Protein AF-A0AAP0H0Y5-F1 (afdb_monomer)

Foldseek 3Di:
DDDPPDPDPDDDPVPDPLVVLLVVLQVVFQVCLVPPQLPPDPSSVVSSLALVSLQEHEAECQVPPPCVVVVVVSLVVSVVSNVPNHNYYHYDDDDDDPPCPVPVVVVSVCVVPDPPPDDD

Mean predicted aligned error: 11.83 Å

Secondary structure (DSSP, 8-state):
------------GGGS-HHHHHHHHHHH-HHHHHHTGGGT-HHHHHHTT-GGGGSEEEEESTTSTT-HHHHHHHHHHHHHHHTT---EEEEE---S-TTSHHHHHHHHHHHHHS-TT---

InterPro domains:
  IPR001810 F-box domain [PF12937] (13-59)
  IPR001810 F-box domain [PS50181] (10-57)
  IPR036047 F-box-like domain superfamily [SSF81383] (8-64)

Structure (mmCIF, N/CA/C/O backbone):
data_AF-A0AAP0H0Y5-F1
#
_entry.id   AF-A0AAP0H0Y5-F1
#
loop_
_atom_site.group_PDB
_atom_site.id
_atom_site.type_symbol
_atom_site.label_atom_id
_atom_site.label_alt_id
_atom_site.label_comp_id
_atom_site.label_asym_id
_atom_site.label_entity_id
_atom_site.label_seq_id
_atom_site.pdbx_PDB_ins_code
_atom_site.Cartn_x
_atom_site.Cartn_y
_atom_site.Cartn_z
_atom_site.occupancy
_atom_site.B_iso_or_equiv
_atom_site.auth_seq_id
_atom_site.auth_comp_id
_atom_site.auth_asym_id
_atom_site.auth_atom_id
_atom_site.pdbx_PDB_model_num
ATOM 1 N N . MET A 1 1 ? -22.071 49.349 7.201 1.00 49.09 1 MET A N 1
ATOM 2 C CA . MET A 1 1 ? -22.235 48.008 6.598 1.00 49.09 1 MET A CA 1
ATOM 3 C C . MET A 1 1 ? -21.208 47.085 7.232 1.00 49.09 1 MET A C 1
ATOM 5 O O . MET A 1 1 ? -20.031 47.245 6.947 1.00 49.09 1 MET A O 1
ATOM 9 N N . SER A 1 2 ? -21.616 46.188 8.134 1.00 59.94 2 SER A N 1
ATOM 10 C CA . SER A 1 2 ? -20.711 45.173 8.693 1.00 59.94 2 SER A CA 1
ATOM 11 C C . SER A 1 2 ? -20.710 43.945 7.790 1.00 59.94 2 SER A C 1
ATOM 13 O O . SER A 1 2 ? -21.771 43.381 7.517 1.00 59.94 2 SER A O 1
ATOM 15 N N . LEU A 1 3 ? -19.529 43.536 7.328 1.00 62.16 3 LEU A N 1
ATOM 16 C CA . LEU A 1 3 ? -19.334 42.272 6.624 1.00 62.16 3 LEU A CA 1
ATOM 17 C C . LEU A 1 3 ? -19.625 41.126 7.600 1.00 62.16 3 LEU A C 1
ATOM 19 O O . LEU A 1 3 ? -18.938 40.971 8.609 1.00 62.16 3 LEU A O 1
ATOM 23 N N . ARG A 1 4 ? -20.659 40.327 7.316 1.00 66.00 4 ARG A N 1
ATOM 24 C CA . ARG A 1 4 ? -20.859 39.044 7.996 1.00 66.00 4 ARG A CA 1
ATOM 25 C C . ARG A 1 4 ? -19.761 38.102 7.519 1.00 66.00 4 ARG A C 1
ATOM 27 O O . ARG A 1 4 ? -19.817 37.619 6.392 1.00 66.00 4 ARG A O 1
ATOM 34 N N . ILE A 1 5 ? -18.781 37.834 8.374 1.00 67.44 5 ILE A N 1
ATOM 35 C CA . ILE A 1 5 ? -17.899 36.681 8.200 1.00 67.44 5 ILE A CA 1
ATOM 36 C C . ILE A 1 5 ? -18.765 35.462 8.515 1.00 67.44 5 ILE A C 1
ATOM 38 O O . ILE A 1 5 ? -19.039 35.166 9.676 1.00 67.44 5 ILE A O 1
ATOM 42 N N . VAL A 1 6 ? -19.280 34.808 7.476 1.00 72.94 6 VAL A N 1
ATOM 43 C CA . VAL A 1 6 ? -19.894 33.488 7.628 1.00 72.94 6 VAL A CA 1
ATOM 44 C C . VAL A 1 6 ? -18.747 32.535 7.973 1.00 72.94 6 VAL A C 1
ATOM 46 O O . VAL A 1 6 ? -17.794 32.471 7.192 1.00 72.94 6 VAL A O 1
ATOM 49 N N . PRO A 1 7 ? -18.773 31.834 9.122 1.00 67.56 7 PRO A N 1
ATOM 50 C CA . PRO A 1 7 ? -17.753 30.843 9.424 1.00 67.56 7 PRO A CA 1
ATOM 51 C C . PRO A 1 7 ? -17.793 29.795 8.315 1.00 67.56 7 PRO A C 1
ATOM 53 O O . PRO A 1 7 ? -18.812 29.130 8.127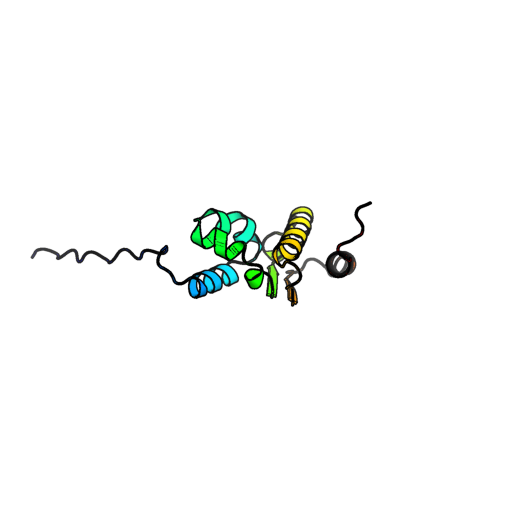 1.00 67.56 7 PRO A O 1
ATOM 56 N N . GLN A 1 8 ? -16.715 29.690 7.540 1.00 68.56 8 GLN A N 1
ATOM 57 C CA . GLN A 1 8 ? -16.580 28.600 6.584 1.00 68.56 8 GLN A CA 1
ATOM 58 C C . GLN A 1 8 ? -16.540 27.304 7.398 1.00 68.56 8 GLN A C 1
ATOM 60 O O . GLN A 1 8 ? -15.703 27.207 8.301 1.00 68.56 8 GLN A O 1
ATOM 65 N N . PRO A 1 9 ? -17.430 26.333 7.140 1.00 68.12 9 PRO A N 1
ATOM 66 C CA . PRO A 1 9 ? -17.368 25.059 7.832 1.00 68.12 9 PRO A CA 1
ATOM 67 C C . PRO A 1 9 ? -15.992 24.447 7.568 1.00 68.12 9 PRO A C 1
ATOM 69 O O . PRO A 1 9 ? -15.614 24.186 6.423 1.00 68.12 9 PRO A O 1
ATOM 72 N N . THR A 1 10 ? -15.210 24.267 8.629 1.00 68.75 10 THR A N 1
ATOM 73 C CA . THR A 1 10 ? -13.910 23.614 8.540 1.00 68.75 10 THR A CA 1
ATOM 74 C C . THR A 1 10 ? -14.157 22.154 8.184 1.00 68.75 10 THR A C 1
ATOM 76 O O . THR A 1 10 ? -14.727 21.386 8.957 1.00 68.75 10 THR A O 1
ATOM 79 N N . ARG A 1 11 ? -13.784 21.767 6.962 1.00 68.38 11 ARG A N 1
ATOM 80 C CA . ARG A 1 11 ? -13.942 20.388 6.498 1.00 68.38 11 ARG A CA 1
ATOM 81 C C . ARG A 1 11 ? -12.992 19.497 7.292 1.00 68.38 11 ARG A C 1
ATOM 83 O O . ARG A 1 11 ? -11.778 19.569 7.106 1.00 68.38 11 ARG A O 1
ATOM 90 N N . ASN A 1 12 ? -13.540 18.670 8.177 1.00 75.94 12 ASN A N 1
ATOM 91 C CA . ASN A 1 12 ? -12.751 17.690 8.905 1.00 75.94 12 ASN A CA 1
ATOM 92 C C . ASN A 1 12 ? -12.471 16.486 7.998 1.00 75.94 12 ASN A C 1
ATOM 94 O O . ASN A 1 12 ? -13.312 15.611 7.810 1.00 75.94 12 ASN A O 1
ATOM 98 N N . TRP A 1 13 ? -11.276 16.449 7.413 1.00 74.31 13 TRP A N 1
ATOM 99 C CA . TRP A 1 13 ? -10.836 15.346 6.555 1.00 74.31 13 TRP A CA 1
ATOM 100 C C . TRP A 1 13 ? -10.687 14.014 7.305 1.00 74.31 13 TRP A C 1
ATOM 102 O O . TRP A 1 13 ? -10.577 12.972 6.663 1.00 74.31 13 TRP A O 1
ATOM 112 N N . LEU A 1 14 ? -10.706 14.031 8.644 1.00 75.00 14 LEU A N 1
ATOM 113 C CA . LEU A 1 14 ? -10.686 12.822 9.468 1.00 75.00 14 LEU A CA 1
ATOM 114 C C . LEU A 1 14 ? -12.045 12.111 9.527 1.00 75.00 14 LEU A C 1
ATOM 116 O O . LEU A 1 14 ? -12.068 10.916 9.803 1.00 75.00 14 LEU A O 1
ATOM 120 N N . ASP A 1 15 ? -13.145 12.805 9.218 1.00 82.00 15 ASP A N 1
ATOM 121 C CA . ASP A 1 15 ? -14.503 12.237 9.240 1.00 82.00 15 ASP A CA 1
ATOM 122 C C . ASP A 1 15 ? -14.898 11.611 7.892 1.00 82.00 15 ASP A C 1
ATOM 124 O O . ASP A 1 15 ? -16.055 11.251 7.663 1.00 82.00 15 ASP A O 1
ATOM 128 N N . LEU A 1 16 ? -13.948 11.501 6.960 1.00 86.00 16 LEU A N 1
ATOM 129 C CA . LEU A 1 16 ? -14.211 10.924 5.653 1.00 86.00 16 LEU A CA 1
ATOM 130 C C . LEU A 1 16 ? -14.480 9.411 5.792 1.00 86.00 16 LEU A C 1
ATOM 132 O O . LEU A 1 16 ? -13.686 8.708 6.423 1.00 86.00 16 LEU A O 1
ATOM 136 N N . PRO A 1 17 ? -15.546 8.876 5.166 1.00 90.38 17 PRO A N 1
ATOM 137 C CA . PRO A 1 17 ? -15.770 7.438 5.096 1.00 90.38 17 PRO A CA 1
ATOM 138 C C . PRO A 1 17 ? -14.526 6.685 4.616 1.00 90.38 17 PRO A C 1
ATOM 140 O O . PRO A 1 17 ? -13.800 7.150 3.728 1.00 90.38 17 PRO A O 1
ATOM 143 N N . SER A 1 18 ? -14.283 5.501 5.182 1.00 90.06 18 SER A N 1
ATOM 144 C CA . SER A 1 18 ? -13.090 4.706 4.869 1.00 90.06 18 SER A CA 1
ATOM 145 C C . SER A 1 18 ? -12.989 4.356 3.387 1.00 90.06 18 SER A C 1
ATOM 147 O O . SER A 1 18 ? -11.896 4.393 2.837 1.00 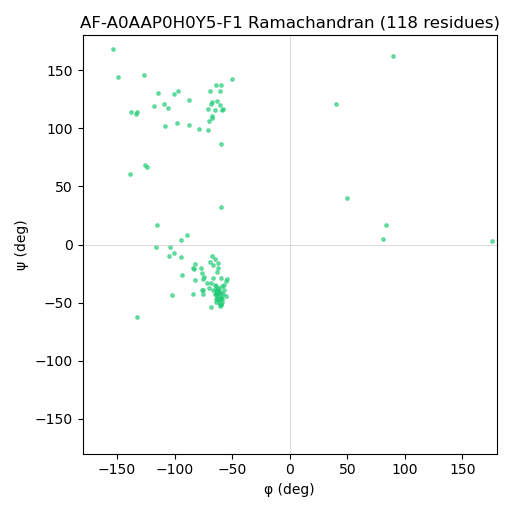90.06 18 SER A O 1
ATOM 149 N N . GLU A 1 19 ? -14.116 4.106 2.722 1.00 90.69 19 GLU A N 1
ATOM 150 C CA . GLU A 1 19 ? -14.167 3.821 1.284 1.00 90.69 19 GLU A CA 1
ATOM 151 C C . GLU A 1 19 ? -13.710 5.013 0.429 1.00 90.69 19 GLU A C 1
ATOM 153 O O . GLU A 1 19 ? -12.904 4.860 -0.488 1.00 90.69 19 GLU A O 1
ATOM 158 N N . LEU A 1 20 ? -14.156 6.228 0.764 1.00 92.06 20 LEU A N 1
ATOM 159 C CA . LEU A 1 20 ? -13.710 7.439 0.070 1.00 92.06 20 LEU A CA 1
ATOM 160 C C . LEU A 1 20 ? -12.229 7.711 0.332 1.00 92.06 20 LEU A C 1
ATOM 162 O O . LEU A 1 20 ? -11.497 8.090 -0.578 1.00 92.06 20 LEU A O 1
ATOM 166 N N . THR A 1 21 ? -11.778 7.472 1.563 1.00 92.44 21 THR A N 1
ATOM 167 C CA . THR A 1 21 ? -10.363 7.592 1.921 1.00 92.44 21 THR A CA 1
ATOM 168 C C . THR A 1 21 ? -9.512 6.588 1.143 1.00 92.44 21 THR A C 1
ATOM 170 O O . THR A 1 21 ? -8.471 6.962 0.611 1.00 92.44 21 THR A O 1
ATOM 173 N N . ALA A 1 22 ? -9.969 5.341 1.010 1.00 92.38 22 ALA A N 1
ATOM 174 C CA . ALA A 1 22 ? -9.324 4.322 0.191 1.00 92.38 22 ALA A CA 1
ATOM 175 C C . ALA A 1 22 ? -9.240 4.756 -1.280 1.00 92.38 22 ALA A C 1
ATOM 177 O O . ALA A 1 22 ? -8.167 4.683 -1.868 1.00 92.38 22 ALA A O 1
ATOM 178 N N . ASN A 1 23 ? -10.325 5.288 -1.857 1.00 91.94 23 ASN A N 1
ATOM 179 C CA . ASN A 1 23 ? -10.328 5.793 -3.237 1.00 91.94 23 ASN A CA 1
ATOM 180 C C . ASN A 1 23 ? -9.313 6.927 -3.447 1.00 91.94 23 ASN A C 1
ATOM 182 O O . ASN A 1 23 ? -8.599 6.940 -4.447 1.00 91.94 23 ASN A O 1
ATOM 186 N N . ILE A 1 24 ? -9.214 7.853 -2.487 1.00 92.06 24 ILE A N 1
ATOM 187 C CA . ILE A 1 24 ? -8.188 8.900 -2.511 1.00 92.06 24 ILE A CA 1
ATOM 188 C C . ILE A 1 24 ? -6.802 8.259 -2.482 1.00 92.06 24 ILE A C 1
ATOM 190 O O . ILE A 1 24 ? -6.007 8.537 -3.371 1.00 92.06 24 ILE A O 1
ATOM 194 N N . LEU A 1 25 ? -6.531 7.375 -1.517 1.00 92.38 25 LEU A N 1
ATOM 195 C CA . LEU A 1 25 ? -5.238 6.701 -1.378 1.00 92.38 25 LEU A CA 1
ATOM 196 C C . LEU A 1 25 ? -4.831 5.973 -2.665 1.00 92.38 25 LEU A C 1
ATOM 198 O O . LEU A 1 25 ? -3.708 6.161 -3.120 1.00 92.38 25 LEU A O 1
ATOM 202 N N . TYR A 1 26 ? -5.752 5.247 -3.306 1.00 89.75 26 TYR A N 1
ATOM 203 C CA . TYR A 1 26 ? -5.510 4.570 -4.585 1.00 89.75 26 TYR A CA 1
ATOM 204 C C . TYR A 1 26 ? -5.012 5.501 -5.695 1.00 89.75 26 TYR A C 1
ATOM 206 O O . TYR A 1 26 ? -4.248 5.071 -6.554 1.00 89.75 26 TYR A O 1
ATOM 214 N N . ARG A 1 27 ? -5.426 6.772 -5.688 1.00 88.81 27 ARG A N 1
ATOM 215 C CA . ARG A 1 27 ? -5.044 7.753 -6.714 1.00 88.81 27 ARG A CA 1
ATOM 216 C C . ARG A 1 27 ? -3.691 8.411 -6.463 1.00 88.81 27 ARG A C 1
ATOM 218 O O . ARG A 1 27 ? -3.128 8.955 -7.403 1.00 88.81 27 ARG A O 1
ATOM 225 N N . ILE A 1 28 ? -3.197 8.393 -5.226 1.00 88.50 28 ILE A N 1
ATOM 226 C CA . ILE A 1 28 ? -1.898 8.984 -4.865 1.00 88.50 28 ILE A CA 1
ATOM 227 C C . ILE A 1 28 ? -0.752 8.068 -5.341 1.00 88.50 28 ILE A C 1
ATOM 229 O O . ILE A 1 28 ? 0.334 8.540 -5.639 1.00 88.50 28 ILE A O 1
ATOM 233 N N . GLY A 1 29 ? -1.006 6.766 -5.501 1.00 86.38 29 GLY A N 1
ATOM 234 C CA . GLY A 1 29 ? -0.028 5.818 -6.036 1.00 86.38 29 GLY A CA 1
ATOM 235 C C . GLY A 1 29 ? 0.860 5.185 -4.962 1.00 86.38 29 GLY A C 1
ATOM 236 O O . GLY A 1 29 ? 0.941 5.636 -3.819 1.00 86.38 29 GLY A O 1
ATOM 237 N N . VAL A 1 30 ? 1.507 4.073 -5.321 1.00 89.31 30 VAL A N 1
ATOM 238 C CA . VAL A 1 30 ? 2.173 3.178 -4.355 1.00 89.31 30 VAL A CA 1
ATOM 239 C C . VAL A 1 30 ? 3.298 3.868 -3.583 1.00 89.31 30 VAL A C 1
ATOM 241 O O . VAL A 1 30 ? 3.372 3.732 -2.359 1.00 89.31 30 VAL A O 1
ATOM 244 N N . PHE A 1 31 ? 4.149 4.625 -4.279 1.00 87.94 31 PHE A N 1
ATOM 245 C CA . PHE A 1 31 ? 5.287 5.312 -3.669 1.00 87.94 31 PHE A CA 1
ATOM 246 C C . PHE A 1 31 ? 4.831 6.285 -2.588 1.00 87.94 31 PHE A C 1
ATOM 248 O O . PHE A 1 31 ? 5.273 6.197 -1.443 1.00 87.94 31 PHE A O 1
ATOM 255 N N . ASP A 1 32 ? 3.885 7.160 -2.911 1.00 90.38 32 ASP A N 1
ATOM 256 C CA . ASP A 1 32 ? 3.384 8.146 -1.964 1.00 90.38 32 ASP A CA 1
ATOM 257 C C . ASP A 1 32 ? 2.589 7.513 -0.821 1.00 90.38 32 ASP A C 1
ATOM 259 O O . ASP A 1 32 ? 2.675 7.981 0.319 1.00 90.38 32 ASP A O 1
ATOM 263 N N . ILE A 1 33 ? 1.866 6.414 -1.066 1.00 93.56 33 ILE A N 1
ATOM 264 C CA . ILE A 1 33 ? 1.214 5.654 0.007 1.00 93.56 33 ILE A CA 1
ATOM 265 C C . ILE A 1 33 ? 2.251 5.172 1.028 1.00 93.56 33 ILE A C 1
ATOM 267 O O . ILE A 1 33 ? 2.058 5.351 2.239 1.00 93.56 33 ILE A O 1
ATOM 271 N N . LEU A 1 34 ? 3.341 4.561 0.553 1.00 91.19 34 LEU A N 1
ATOM 272 C CA . LEU A 1 34 ? 4.363 3.950 1.401 1.00 91.19 34 LEU A CA 1
ATOM 273 C C . LEU A 1 34 ? 5.279 4.994 2.054 1.00 91.19 34 LEU A C 1
ATOM 275 O O . LEU A 1 34 ? 5.609 4.879 3.239 1.00 91.19 34 LEU A O 1
ATOM 279 N N . LEU A 1 35 ? 5.656 6.047 1.342 1.00 89.81 35 LEU A N 1
ATOM 280 C CA . LEU A 1 35 ? 6.579 7.052 1.860 1.00 89.81 35 LEU A CA 1
ATOM 281 C C . LEU A 1 35 ? 5.882 8.099 2.735 1.00 89.81 35 LEU A C 1
ATOM 283 O O . LEU A 1 35 ? 6.490 8.552 3.712 1.00 89.81 35 LEU A O 1
ATOM 287 N N . SER A 1 36 ? 4.610 8.408 2.459 1.00 92.56 36 SER A N 1
ATOM 288 C CA . SER A 1 36 ? 3.945 9.599 2.998 1.00 92.56 36 SER A CA 1
ATOM 289 C C . SER A 1 36 ? 2.554 9.317 3.575 1.00 92.56 36 SER A C 1
ATOM 291 O O . SER A 1 36 ? 2.346 9.489 4.777 1.00 92.56 36 SER A O 1
ATOM 293 N N . ALA A 1 37 ? 1.594 8.850 2.770 1.00 93.88 37 ALA A N 1
ATOM 294 C CA . ALA A 1 37 ? 0.175 8.845 3.140 1.00 93.88 37 ALA A CA 1
ATOM 295 C C . ALA A 1 37 ? -0.121 7.994 4.389 1.00 93.88 37 ALA A C 1
ATOM 297 O O . ALA A 1 37 ? -0.887 8.401 5.264 1.00 93.88 37 ALA A O 1
ATOM 298 N N . GLN A 1 38 ? 0.555 6.850 4.547 1.00 94.12 38 GLN A N 1
ATOM 299 C CA . GLN A 1 38 ? 0.388 5.995 5.730 1.00 94.12 38 GLN A CA 1
ATOM 300 C C . GLN A 1 38 ? 0.908 6.610 7.045 1.00 94.12 38 GLN A C 1
ATOM 302 O O . GLN A 1 38 ? 0.706 6.030 8.115 1.00 94.12 38 GLN A O 1
ATOM 307 N N . LYS A 1 39 ? 1.623 7.741 6.979 1.00 94.50 39 LYS A N 1
ATOM 308 C CA . LYS A 1 39 ? 2.186 8.459 8.132 1.00 94.50 39 LYS A CA 1
ATOM 309 C C . LYS A 1 39 ? 1.343 9.674 8.540 1.00 94.50 39 LYS A C 1
ATOM 311 O O . LYS A 1 39 ? 1.618 10.255 9.582 1.00 94.50 39 LYS A O 1
ATOM 316 N N . VAL A 1 40 ? 0.319 10.035 7.759 1.00 91.50 40 VAL A N 1
ATOM 317 C CA . VAL A 1 40 ? -0.510 11.234 7.983 1.00 91.50 40 VAL A CA 1
ATOM 318 C C . VAL A 1 40 ? -1.369 11.105 9.241 1.00 91.50 40 VAL A C 1
ATOM 320 O O . VAL A 1 40 ? -1.339 11.971 10.110 1.00 91.50 40 VAL A O 1
ATOM 323 N N . CYS A 1 41 ? -2.147 10.027 9.353 1.00 91.50 41 CYS A N 1
ATOM 324 C CA . CYS A 1 41 ? -2.986 9.772 10.521 1.00 91.50 41 CYS A CA 1
ATOM 325 C C . CYS A 1 41 ? -3.249 8.273 10.719 1.00 91.50 41 CYS A C 1
ATOM 327 O O . CYS A 1 41 ? -2.982 7.442 9.847 1.00 91.50 41 CYS A O 1
ATOM 329 N N . THR A 1 42 ? -3.799 7.911 11.879 1.00 92.31 42 THR A N 1
ATOM 330 C CA . THR A 1 42 ? -4.079 6.511 12.236 1.00 92.31 42 THR A CA 1
ATOM 331 C C . THR A 1 42 ? -5.140 5.868 11.344 1.00 92.31 42 THR A C 1
ATOM 333 O O . THR A 1 42 ? -5.022 4.682 11.042 1.00 92.31 42 THR A O 1
ATOM 336 N N . ALA A 1 43 ? -6.143 6.629 10.894 1.00 92.50 43 ALA A N 1
ATOM 337 C CA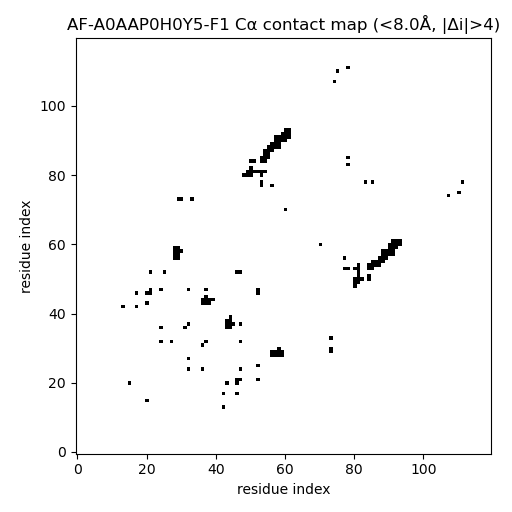 . ALA A 1 43 ? -7.180 6.137 9.989 1.00 92.50 43 ALA A CA 1
ATOM 338 C C . ALA A 1 43 ? -6.590 5.740 8.627 1.00 92.50 43 ALA A C 1
ATOM 340 O O . ALA A 1 43 ? -6.785 4.614 8.175 1.00 92.50 43 ALA A O 1
ATOM 341 N N . TRP A 1 44 ? -5.779 6.614 8.026 1.00 94.31 44 TRP A N 1
ATOM 342 C CA . TRP A 1 44 ? -5.105 6.336 6.756 1.00 94.31 44 TRP A CA 1
ATOM 343 C C . TRP A 1 44 ? -4.124 5.179 6.904 1.00 94.31 44 TRP A C 1
ATOM 345 O O . TRP A 1 44 ? -4.123 4.261 6.092 1.00 94.31 44 TRP A O 1
ATOM 355 N N . ARG A 1 45 ? -3.359 5.144 8.003 1.00 94.94 45 ARG A N 1
ATOM 356 C CA . ARG A 1 45 ? -2.443 4.035 8.291 1.00 94.94 45 ARG A CA 1
ATOM 357 C C . ARG A 1 45 ? -3.147 2.681 8.353 1.00 94.94 45 ARG A C 1
ATOM 359 O O . ARG A 1 45 ? -2.566 1.695 7.908 1.00 94.94 45 ARG A O 1
ATOM 366 N N . LYS A 1 46 ? -4.354 2.616 8.928 1.00 95.12 46 LYS A N 1
ATOM 367 C CA . LYS A 1 46 ? -5.154 1.382 8.972 1.00 95.12 46 LYS A CA 1
ATOM 368 C C . LYS A 1 46 ? -5.551 0.945 7.566 1.00 95.12 46 LYS A C 1
ATOM 370 O O . LYS A 1 46 ? -5.320 -0.208 7.230 1.00 95.12 46 LYS A O 1
ATOM 375 N N . ILE A 1 47 ? -6.049 1.869 6.745 1.00 95.38 47 ILE A N 1
ATOM 376 C CA . ILE A 1 47 ? -6.441 1.578 5.359 1.00 95.38 47 ILE A CA 1
ATOM 377 C C . ILE A 1 47 ? -5.229 1.120 4.543 1.00 95.38 47 ILE A C 1
ATOM 379 O O . ILE A 1 47 ? -5.273 0.062 3.937 1.00 95.38 47 ILE A O 1
AT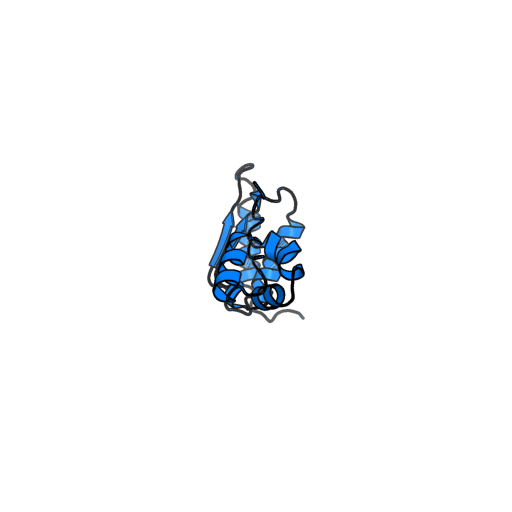OM 383 N N . CYS A 1 48 ? -4.092 1.818 4.613 1.00 95.25 48 CYS A N 1
ATOM 384 C CA . CYS A 1 48 ? -2.875 1.422 3.893 1.00 95.25 48 CYS A CA 1
ATOM 385 C C . CYS A 1 48 ? -2.314 0.050 4.319 1.00 95.25 48 CYS A C 1
ATOM 387 O O . CYS A 1 48 ? -1.436 -0.488 3.644 1.00 95.25 48 CYS A O 1
AT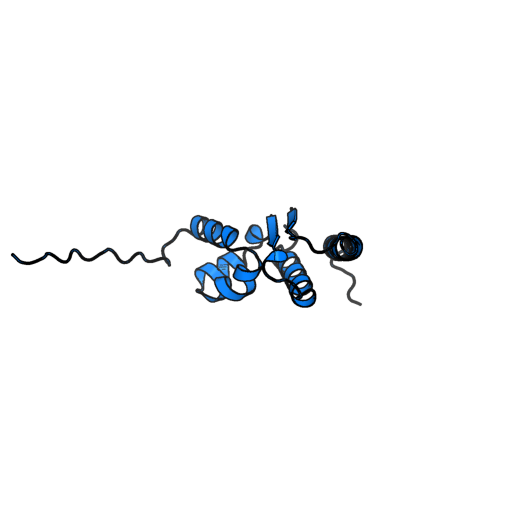OM 389 N N . LYS A 1 49 ? -2.737 -0.498 5.464 1.00 94.44 49 LYS A N 1
ATOM 390 C CA . LYS A 1 49 ? -2.362 -1.841 5.930 1.00 94.44 49 LYS A CA 1
ATOM 391 C C . LYS A 1 49 ? -3.377 -2.919 5.555 1.00 94.44 49 LYS A C 1
ATOM 393 O O . LYS A 1 49 ? -3.070 -4.088 5.750 1.00 94.44 49 LYS A O 1
ATOM 398 N N . ASP A 1 50 ? -4.550 -2.540 5.060 1.00 95.81 50 ASP A N 1
ATOM 399 C CA . ASP A 1 50 ? -5.552 -3.485 4.586 1.00 95.81 50 ASP A CA 1
ATOM 400 C C . ASP A 1 50 ? -5.027 -4.186 3.322 1.00 95.81 50 ASP A C 1
ATOM 402 O O . ASP A 1 50 ? -4.701 -3.494 2.353 1.00 95.81 50 ASP A O 1
ATOM 406 N N . PRO A 1 51 ? -4.940 -5.528 3.292 1.00 95.12 51 PRO A N 1
ATOM 407 C CA . PRO A 1 51 ? -4.542 -6.262 2.095 1.00 95.12 51 PRO A CA 1
ATOM 408 C C . PRO A 1 51 ? -5.379 -5.931 0.857 1.00 95.12 51 PRO A C 1
ATOM 410 O O . PRO A 1 51 ? -4.859 -5.951 -0.259 1.00 95.12 51 PRO A O 1
ATOM 413 N N . ALA A 1 52 ? -6.650 -5.555 1.042 1.00 93.62 52 ALA A N 1
ATOM 414 C CA . ALA A 1 52 ? -7.534 -5.163 -0.045 1.00 93.62 52 ALA A CA 1
ATOM 415 C C . ALA A 1 52 ? -6.999 -3.957 -0.834 1.00 93.62 52 ALA A C 1
ATOM 417 O O . ALA A 1 52 ? -7.252 -3.887 -2.034 1.00 93.62 52 ALA A O 1
ATOM 418 N N . MET A 1 53 ? -6.227 -3.061 -0.196 1.00 94.19 53 MET A N 1
ATOM 419 C CA . MET A 1 53 ? -5.578 -1.909 -0.845 1.00 94.19 53 MET A CA 1
ATOM 420 C C . MET A 1 53 ? -4.485 -2.293 -1.846 1.00 94.19 53 MET A C 1
ATOM 422 O O . MET A 1 53 ? -4.086 -1.469 -2.664 1.00 94.19 53 MET A O 1
ATOM 426 N N . TRP A 1 54 ? -3.985 -3.526 -1.773 1.00 94.56 54 TRP A N 1
ATOM 427 C CA . TRP A 1 54 ? -2.821 -3.997 -2.525 1.00 94.56 54 TRP A CA 1
ATOM 428 C C . TRP A 1 54 ? -3.187 -5.090 -3.529 1.00 94.56 54 TRP A C 1
ATOM 430 O O . TRP A 1 54 ? -2.317 -5.814 -3.999 1.00 94.56 54 TRP A O 1
ATOM 440 N N . ARG A 1 55 ? -4.480 -5.238 -3.850 1.00 92.00 55 ARG A N 1
ATOM 441 C CA . ARG A 1 55 ? -4.962 -6.249 -4.804 1.00 92.00 55 ARG A CA 1
ATOM 442 C C . ARG A 1 55 ? -4.667 -5.877 -6.250 1.00 92.00 55 ARG A C 1
ATOM 444 O O . ARG A 1 55 ? -4.346 -6.748 -7.045 1.00 92.00 55 ARG A O 1
ATOM 451 N N . VAL A 1 56 ? -4.813 -4.603 -6.591 1.00 88.19 56 VAL A N 1
ATOM 452 C CA . VAL A 1 56 ? -4.545 -4.074 -7.930 1.00 88.19 56 VAL A CA 1
ATOM 453 C C . VAL A 1 56 ? -3.710 -2.824 -7.745 1.00 88.19 56 VAL A C 1
ATOM 455 O O . VAL A 1 56 ? -4.177 -1.854 -7.147 1.00 88.19 56 VAL A O 1
ATOM 458 N N . VAL A 1 57 ? -2.464 -2.867 -8.204 1.00 87.75 57 VAL A N 1
ATOM 459 C CA . VAL A 1 57 ? -1.501 -1.787 -7.982 1.00 87.75 57 VAL A CA 1
ATOM 460 C C . VAL A 1 57 ? -0.883 -1.310 -9.286 1.00 87.75 57 VAL A C 1
ATOM 462 O O . VAL A 1 57 ? -0.641 -2.084 -10.208 1.00 87.75 57 VAL A O 1
ATOM 465 N N . CYS A 1 58 ? -0.598 -0.013 -9.335 1.00 85.00 58 CYS A N 1
ATOM 466 C CA . CYS A 1 58 ? 0.156 0.612 -10.409 1.00 85.00 58 CYS A CA 1
ATOM 467 C C . CYS A 1 58 ? 1.439 1.212 -9.824 1.00 85.00 58 CYS A C 1
ATOM 469 O O . CYS A 1 58 ? 1.386 2.064 -8.932 1.00 85.00 58 CYS A O 1
ATOM 471 N N . LEU A 1 59 ? 2.583 0.726 -10.299 1.00 82.38 59 LEU A N 1
ATOM 472 C CA . LEU A 1 59 ? 3.910 1.231 -9.988 1.00 82.38 59 LEU A CA 1
ATOM 473 C C . LEU A 1 59 ? 4.352 2.156 -11.117 1.00 82.38 59 LEU A C 1
ATOM 475 O O . LEU A 1 59 ? 4.722 1.698 -12.194 1.00 82.38 59 LEU A O 1
ATOM 479 N N . ASP A 1 60 ? 4.319 3.458 -10.857 1.00 79.50 60 ASP A N 1
ATOM 480 C CA . ASP A 1 60 ? 4.879 4.454 -11.763 1.00 79.50 60 ASP A CA 1
ATOM 481 C C . ASP A 1 60 ? 6.364 4.668 -11.451 1.00 79.50 60 ASP A C 1
ATOM 483 O O . ASP A 1 60 ? 6.730 5.317 -10.468 1.00 79.50 60 ASP A O 1
ATOM 487 N N . VAL A 1 61 ? 7.222 4.089 -12.288 1.00 72.50 61 VAL A N 1
ATOM 488 C CA . VAL A 1 61 ? 8.683 4.170 -12.162 1.00 72.50 61 VAL A CA 1
ATOM 489 C C . VAL A 1 61 ? 9.214 5.456 -12.801 1.00 72.50 61 VAL A C 1
ATOM 491 O O . VAL A 1 61 ? 10.293 5.930 -12.444 1.00 72.50 61 VAL A O 1
ATOM 494 N N . ALA A 1 62 ? 8.442 6.079 -13.698 1.00 71.06 62 ALA A N 1
ATOM 495 C CA . ALA A 1 62 ? 8.818 7.335 -14.341 1.00 71.06 62 ALA A CA 1
ATOM 496 C C . ALA A 1 62 ? 8.866 8.508 -13.360 1.00 71.06 62 ALA A C 1
ATOM 498 O O . ALA A 1 62 ? 9.645 9.439 -13.551 1.00 71.06 62 ALA A O 1
ATOM 499 N N . SER A 1 63 ? 8.060 8.445 -12.300 1.00 67.75 63 SER A N 1
ATOM 500 C CA . SER A 1 63 ? 8.064 9.430 -11.219 1.00 67.75 63 SER A CA 1
ATOM 501 C C . SER A 1 63 ? 9.335 9.373 -10.349 1.00 67.75 63 SER A C 1
ATOM 503 O O . SER A 1 63 ? 9.625 10.330 -9.631 1.00 67.75 63 SER A O 1
ATOM 505 N N . TYR A 1 64 ? 10.130 8.294 -10.435 1.00 69.31 64 TYR A N 1
ATOM 506 C CA . TYR A 1 64 ? 11.357 8.096 -9.647 1.00 69.31 64 TYR A CA 1
ATOM 507 C C . TYR A 1 64 ? 12.502 7.496 -10.487 1.00 69.31 64 TYR A C 1
ATOM 509 O O . TYR A 1 64 ? 13.001 6.406 -10.178 1.00 69.31 64 TYR A O 1
ATOM 517 N N . PRO A 1 65 ? 12.953 8.193 -11.548 1.00 58.75 65 PRO A N 1
ATOM 518 C CA . PRO A 1 65 ? 13.992 7.677 -12.423 1.00 58.75 65 PRO A CA 1
ATOM 519 C C . PRO A 1 65 ? 15.300 7.516 -11.631 1.00 58.75 65 PRO A C 1
ATOM 521 O O . PRO A 1 65 ? 15.673 8.389 -10.847 1.00 58.75 65 PRO A O 1
ATOM 524 N N . HIS A 1 66 ? 16.002 6.400 -11.852 1.00 60.66 66 HIS A N 1
ATOM 525 C CA . HIS A 1 66 ? 17.312 6.049 -11.268 1.00 60.66 66 HIS A CA 1
ATOM 526 C C . HIS A 1 66 ? 17.338 5.412 -9.870 1.00 60.66 66 HIS A C 1
ATOM 528 O O . HIS A 1 66 ? 18.412 5.340 -9.271 1.00 60.66 66 HIS A O 1
ATOM 534 N N . ASN A 1 67 ? 16.224 4.884 -9.355 1.00 66.62 67 ASN A N 1
ATOM 535 C CA . ASN A 1 67 ? 16.238 4.190 -8.064 1.00 66.62 67 ASN A CA 1
ATOM 536 C C . ASN A 1 67 ? 15.692 2.755 -8.135 1.00 66.62 67 ASN A C 1
ATOM 538 O O . ASN A 1 67 ? 14.660 2.432 -7.551 1.00 66.62 67 ASN A O 1
ATOM 542 N N . ASN A 1 68 ? 16.423 1.880 -8.835 1.00 66.19 68 ASN A N 1
ATOM 543 C CA . ASN A 1 68 ? 16.087 0.453 -8.950 1.00 66.19 68 ASN A CA 1
ATOM 544 C C . ASN A 1 68 ? 15.996 -0.234 -7.573 1.00 66.19 68 ASN A C 1
ATOM 546 O O . ASN A 1 68 ? 15.140 -1.085 -7.369 1.00 66.19 68 ASN A O 1
ATOM 550 N N . ILE A 1 69 ? 16.829 0.180 -6.609 1.00 68.25 69 ILE A N 1
ATOM 551 C CA . ILE A 1 69 ? 16.789 -0.342 -5.232 1.00 68.25 69 ILE A CA 1
ATOM 552 C C . ILE A 1 69 ? 15.452 0.007 -4.569 1.00 68.25 69 ILE A C 1
ATOM 554 O O . ILE A 1 69 ? 14.802 -0.861 -3.991 1.00 68.25 69 ILE A O 1
ATOM 558 N N . LEU A 1 70 ? 15.010 1.262 -4.696 1.00 75.12 70 LEU A N 1
ATOM 559 C CA . LEU A 1 70 ? 13.713 1.690 -4.179 1.00 75.12 70 LEU A CA 1
ATOM 560 C C . LEU A 1 70 ? 12.572 0.930 -4.862 1.00 75.12 70 LEU A C 1
ATOM 562 O O . LEU A 1 70 ? 11.632 0.532 -4.189 1.00 75.12 70 LEU A O 1
ATOM 566 N N . PHE A 1 71 ? 12.658 0.681 -6.170 1.00 77.12 71 PHE A N 1
ATOM 567 C CA . PHE A 1 71 ? 11.649 -0.098 -6.889 1.00 77.12 71 PHE A CA 1
ATOM 568 C C . PHE A 1 71 ? 11.519 -1.535 -6.355 1.00 77.12 71 PHE A C 1
ATOM 570 O O . PHE A 1 71 ? 10.404 -1.977 -6.066 1.00 77.12 71 PHE A O 1
ATOM 577 N N . ASP A 1 72 ? 12.638 -2.235 -6.152 1.00 78.88 72 ASP A N 1
ATOM 578 C CA . ASP A 1 72 ? 12.639 -3.597 -5.605 1.00 78.88 72 ASP A CA 1
ATOM 579 C C . ASP A 1 72 ? 12.045 -3.644 -4.190 1.00 78.88 72 ASP A C 1
ATOM 581 O O . ASP A 1 72 ? 11.261 -4.538 -3.858 1.00 78.88 72 ASP A O 1
ATOM 585 N N . GLU A 1 73 ? 12.387 -2.669 -3.343 1.00 82.56 73 GLU A N 1
ATOM 586 C CA . GLU A 1 73 ? 11.808 -2.535 -2.003 1.00 82.56 73 GLU A CA 1
ATOM 587 C C . GLU A 1 73 ? 10.295 -2.277 -2.052 1.00 82.56 73 GLU A C 1
ATOM 589 O O . GLU A 1 73 ? 9.538 -2.881 -1.286 1.00 82.56 73 GLU A O 1
ATOM 594 N N . MET A 1 74 ? 9.828 -1.434 -2.979 1.00 84.69 74 MET A N 1
ATOM 595 C CA . MET A 1 74 ? 8.397 -1.172 -3.158 1.00 84.69 74 MET A CA 1
ATOM 596 C C . MET A 1 74 ? 7.648 -2.421 -3.626 1.00 84.69 74 MET A C 1
ATOM 598 O O . MET A 1 74 ? 6.579 -2.720 -3.091 1.00 84.69 74 MET A O 1
ATOM 602 N N . CYS A 1 75 ? 8.214 -3.185 -4.563 1.00 83.25 75 CYS A N 1
ATOM 603 C CA . CYS A 1 75 ? 7.624 -4.441 -5.026 1.00 83.25 75 CYS A CA 1
ATOM 604 C C . CYS A 1 75 ? 7.474 -5.450 -3.881 1.00 83.25 75 CYS A C 1
ATOM 606 O O . CYS A 1 75 ? 6.398 -6.022 -3.705 1.00 83.25 75 CYS A O 1
ATOM 608 N N . LYS A 1 76 ? 8.510 -5.615 -3.046 1.00 85.75 76 LYS A N 1
ATOM 609 C CA . LYS A 1 76 ? 8.441 -6.472 -1.848 1.00 85.75 76 LYS A CA 1
ATOM 610 C C . LYS A 1 76 ? 7.332 -6.019 -0.903 1.00 85.75 76 LYS A C 1
ATOM 612 O O . LYS A 1 76 ? 6.508 -6.825 -0.486 1.00 85.75 76 LYS A O 1
ATOM 617 N N . HIS A 1 77 ? 7.244 -4.717 -0.631 1.00 90.62 77 HIS A N 1
ATOM 618 C CA . HIS A 1 77 ? 6.189 -4.174 0.221 1.00 90.62 77 HIS A CA 1
ATOM 619 C C . HIS A 1 77 ? 4.781 -4.405 -0.325 1.00 90.62 77 HIS A C 1
ATOM 621 O O . HIS A 1 77 ? 3.879 -4.691 0.462 1.00 90.62 77 HIS A O 1
ATOM 627 N N . VAL A 1 78 ? 4.577 -4.279 -1.637 1.00 90.88 78 VAL A N 1
ATOM 628 C CA . VAL A 1 78 ? 3.294 -4.590 -2.279 1.00 90.88 78 VAL A CA 1
ATOM 629 C C . VAL A 1 78 ? 2.925 -6.051 -2.044 1.00 90.88 78 VAL A C 1
ATOM 631 O O . VAL A 1 78 ? 1.826 -6.331 -1.564 1.00 90.88 78 VAL A O 1
ATOM 634 N N . VAL A 1 79 ? 3.842 -6.973 -2.341 1.00 88.69 79 VAL A N 1
ATOM 635 C CA . VAL A 1 79 ? 3.603 -8.415 -2.204 1.00 88.69 79 VAL A CA 1
ATOM 636 C C . VAL A 1 79 ? 3.309 -8.773 -0.751 1.00 88.69 79 VAL A C 1
ATOM 638 O O . VAL A 1 79 ? 2.256 -9.349 -0.469 1.00 88.69 79 VAL A O 1
ATOM 641 N N . ASP A 1 80 ? 4.156 -8.335 0.181 1.00 91.81 80 ASP A N 1
ATOM 642 C CA . ASP A 1 80 ? 3.987 -8.585 1.613 1.00 91.81 80 ASP A CA 1
ATOM 643 C C . ASP A 1 80 ? 2.651 -8.047 2.132 1.00 91.81 80 ASP A C 1
ATOM 645 O O . ASP A 1 80 ? 1.960 -8.707 2.909 1.00 91.81 80 ASP A O 1
ATOM 649 N N . ARG A 1 81 ? 2.244 -6.844 1.711 1.00 92.69 81 ARG A N 1
ATOM 650 C CA . ARG A 1 81 ? 0.984 -6.243 2.172 1.00 92.69 81 ARG A CA 1
ATOM 651 C C . ARG A 1 81 ? -0.244 -6.864 1.539 1.00 92.69 81 ARG A C 1
ATOM 653 O O . ARG A 1 81 ? -1.281 -6.904 2.193 1.00 92.69 81 ARG A O 1
ATOM 660 N N . SER A 1 82 ? -0.132 -7.369 0.315 1.00 93.94 82 SER A N 1
ATOM 661 C CA . SER A 1 82 ? -1.234 -8.059 -0.350 1.00 93.94 82 SER A CA 1
ATOM 662 C C . SER A 1 82 ? -1.651 -9.334 0.380 1.00 93.94 82 SER A C 1
ATOM 664 O O . SER A 1 82 ? -2.791 -9.764 0.227 1.00 93.94 82 SER A O 1
ATOM 666 N N . GLN A 1 83 ? -0.754 -9.939 1.175 1.00 93.81 83 GLN A N 1
ATOM 667 C CA . GLN A 1 83 ? -1.027 -11.170 1.927 1.00 93.81 83 GLN A CA 1
ATOM 668 C C . GLN A 1 83 ? -1.641 -12.266 1.029 1.00 93.81 83 GLN A C 1
ATOM 670 O O . GLN A 1 83 ? -2.595 -12.940 1.411 1.00 93.81 83 GLN A O 1
ATOM 675 N N . GLY A 1 84 ? -1.133 -12.392 -0.205 1.00 90.56 84 GLY A N 1
ATOM 676 C CA . GLY A 1 84 ? -1.613 -13.355 -1.203 1.00 90.56 84 GLY A CA 1
ATOM 677 C C . GLY A 1 84 ? -2.870 -12.934 -1.974 1.00 90.56 84 GLY A C 1
ATOM 678 O O . GLY A 1 84 ? -3.377 -13.715 -2.772 1.00 90.56 84 GLY A O 1
ATOM 679 N N . GLN A 1 85 ? -3.382 -11.717 -1.767 1.00 91.81 85 GLN A N 1
ATOM 680 C CA . GLN A 1 85 ? -4.555 -11.186 -2.476 1.00 91.81 85 GLN A CA 1
ATOM 681 C C . GLN A 1 85 ? -4.193 -10.351 -3.711 1.00 91.81 85 GLN A C 1
ATOM 683 O O . GLN A 1 85 ? -5.092 -9.776 -4.329 1.00 91.81 85 GLN A O 1
ATOM 688 N N . LEU A 1 86 ? -2.906 -10.254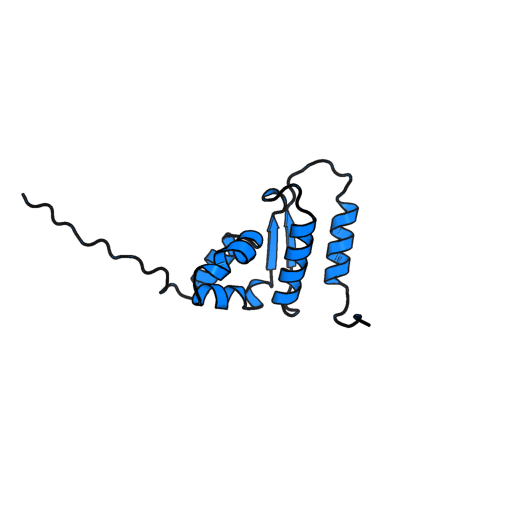 -4.061 1.00 89.25 86 LEU A N 1
ATOM 689 C CA . LEU A 1 86 ? -2.455 -9.556 -5.262 1.00 89.25 86 LEU A CA 1
ATOM 690 C C . LEU A 1 86 ? -3.075 -10.221 -6.499 1.00 89.25 86 LEU A C 1
ATOM 692 O O . LEU A 1 86 ? -2.884 -11.409 -6.739 1.00 89.25 86 LEU A O 1
ATOM 696 N N . VAL A 1 87 ? -3.845 -9.444 -7.254 1.00 90.06 87 VAL A N 1
ATOM 697 C CA . VAL A 1 87 ? -4.519 -9.855 -8.491 1.00 90.06 87 VAL A CA 1
ATOM 698 C C . VAL A 1 87 ? -3.765 -9.327 -9.698 1.00 90.06 87 VAL A C 1
ATOM 700 O O . VAL A 1 87 ? -3.598 -10.055 -10.670 1.00 90.06 87 VAL A O 1
ATOM 703 N N . ASP A 1 88 ? -3.337 -8.066 -9.643 1.00 85.88 88 ASP A N 1
ATOM 704 C CA . ASP A 1 88 ? -2.709 -7.404 -10.778 1.00 85.88 88 ASP A CA 1
ATOM 705 C C . ASP A 1 88 ? -1.684 -6.352 -10.339 1.00 85.88 88 ASP A C 1
ATOM 707 O O . ASP A 1 88 ? -1.862 -5.650 -9.335 1.00 85.88 88 ASP A O 1
ATOM 711 N N . ILE A 1 89 ? -0.610 -6.248 -11.116 1.00 84.75 89 ILE A N 1
ATOM 712 C CA . ILE A 1 89 ? 0.461 -5.273 -10.936 1.00 84.75 89 ILE A CA 1
ATOM 713 C C . ILE A 1 89 ? 0.855 -4.707 -12.293 1.00 84.75 89 ILE A C 1
ATOM 715 O O . ILE A 1 89 ? 1.393 -5.393 -13.157 1.00 84.75 89 ILE A O 1
ATOM 719 N N . THR A 1 90 ? 0.595 -3.417 -12.465 1.00 84.44 90 THR A N 1
ATOM 720 C CA . THR A 1 90 ? 1.003 -2.669 -13.650 1.00 84.44 90 THR A CA 1
ATOM 721 C C . THR A 1 90 ? 2.256 -1.870 -13.328 1.00 84.44 90 THR A C 1
ATOM 723 O O . THR A 1 90 ? 2.289 -1.150 -12.333 1.00 84.44 90 THR A O 1
ATOM 726 N N . ILE A 1 91 ? 3.280 -1.979 -14.171 1.00 80.94 91 ILE A N 1
ATOM 727 C CA . ILE A 1 91 ? 4.501 -1.176 -14.079 1.00 80.94 91 ILE A CA 1
ATOM 728 C C . ILE A 1 91 ? 4.491 -0.202 -15.256 1.00 80.94 91 ILE A C 1
ATOM 730 O O . ILE A 1 91 ? 4.415 -0.621 -16.411 1.00 80.94 91 ILE A O 1
ATOM 734 N N . VAL A 1 92 ? 4.529 1.093 -14.957 1.00 77.19 92 VAL A N 1
ATOM 735 C CA . VAL A 1 92 ? 4.560 2.167 -15.951 1.00 77.19 92 VAL A CA 1
ATOM 736 C C . VAL A 1 92 ? 5.968 2.749 -15.987 1.00 77.19 92 VAL A C 1
ATOM 738 O O . VAL A 1 92 ? 6.454 3.294 -14.997 1.00 77.19 92 VAL A O 1
ATOM 741 N N . GLU A 1 93 ? 6.617 2.633 -17.142 1.00 70.31 93 GLU A N 1
ATOM 742 C CA . GLU A 1 93 ? 7.918 3.235 -17.435 1.00 70.31 93 GLU A CA 1
ATOM 743 C C . GLU A 1 93 ? 7.739 4.286 -18.544 1.00 70.31 93 GLU A C 1
ATOM 745 O O . GLU A 1 93 ? 7.140 3.996 -19.581 1.00 70.31 93 GLU A O 1
ATOM 750 N N . PHE A 1 94 ? 8.264 5.503 -18.360 1.00 57.72 94 PHE A N 1
ATOM 751 C CA . PHE A 1 94 ? 8.480 6.437 -19.471 1.00 57.72 94 PHE A CA 1
ATOM 752 C C . PHE A 1 94 ? 9.936 6.337 -19.927 1.00 57.72 94 PHE A C 1
ATOM 754 O O . PHE A 1 94 ? 10.857 6.309 -19.113 1.00 57.72 94 PHE A O 1
ATOM 761 N N . GLY A 1 95 ? 10.106 6.216 -21.244 1.00 59.19 95 GLY A N 1
ATOM 762 C CA . GLY A 1 95 ? 11.277 5.620 -21.871 1.00 59.19 95 GLY A CA 1
ATOM 763 C C . GLY A 1 95 ? 12.624 6.279 -21.585 1.00 59.19 95 GLY A C 1
ATOM 764 O O . GLY A 1 95 ? 12.785 7.486 -21.733 1.00 59.19 95 GLY A O 1
ATOM 765 N N . TYR A 1 96 ? 13.607 5.410 -21.349 1.00 43.78 96 TYR A N 1
ATOM 766 C CA . TYR A 1 96 ? 14.920 5.483 -21.982 1.00 43.78 96 TYR A CA 1
ATOM 767 C C . TYR A 1 96 ? 15.265 4.071 -22.477 1.00 43.78 96 TYR A C 1
ATOM 769 O O . TYR A 1 96 ? 15.405 3.159 -21.673 1.00 43.78 96 TYR A O 1
ATOM 777 N N . ASP A 1 97 ? 15.305 3.922 -23.802 1.00 45.31 97 ASP A N 1
ATOM 778 C CA . ASP A 1 97 ? 15.813 2.813 -24.619 1.00 45.31 97 ASP A CA 1
ATOM 779 C C . ASP A 1 97 ? 15.556 1.355 -24.177 1.00 45.31 97 ASP A C 1
ATOM 781 O O . ASP A 1 97 ? 16.014 0.854 -23.152 1.00 45.31 97 ASP A O 1
ATOM 785 N N . LEU A 1 98 ? 14.882 0.637 -25.082 1.00 43.12 98 LEU A N 1
ATOM 786 C CA . LEU A 1 98 ? 14.386 -0.748 -25.049 1.00 43.12 98 LEU A CA 1
ATOM 787 C C . LEU A 1 98 ? 15.449 -1.862 -24.868 1.00 43.12 98 LEU A C 1
ATOM 789 O O . LEU A 1 98 ? 15.278 -2.965 -25.380 1.00 43.12 98 LEU A O 1
ATOM 793 N N . VAL A 1 99 ? 16.542 -1.628 -24.143 1.00 41.88 99 VAL A N 1
ATOM 794 C CA . VAL A 1 99 ? 17.606 -2.622 -23.914 1.00 41.88 99 VAL A CA 1
ATOM 795 C C . VAL A 1 99 ? 17.610 -3.240 -22.512 1.00 41.88 99 VAL A C 1
ATOM 797 O O . VAL A 1 99 ? 18.254 -4.266 -22.326 1.00 41.88 99 VAL A O 1
ATOM 800 N N . ASN A 1 100 ? 16.831 -2.721 -21.553 1.00 41.03 100 ASN A N 1
ATOM 801 C CA . ASN A 1 100 ? 16.803 -3.249 -20.174 1.00 41.03 100 ASN A CA 1
ATOM 802 C C . ASN A 1 100 ? 15.462 -3.854 -19.718 1.00 41.03 100 ASN A C 1
ATOM 804 O O . ASN A 1 100 ? 15.388 -4.421 -18.625 1.00 41.03 100 ASN A O 1
ATOM 808 N N . LEU A 1 101 ? 14.422 -3.831 -20.563 1.00 40.44 101 LEU A N 1
ATOM 809 C CA . LEU A 1 101 ? 13.082 -4.332 -20.211 1.00 40.44 101 LEU A CA 1
ATOM 810 C C . LEU A 1 101 ? 13.056 -5.839 -19.877 1.00 40.44 101 LEU A C 1
ATOM 812 O O . LEU A 1 101 ? 12.149 -6.323 -19.203 1.00 40.44 101 LEU A O 1
AT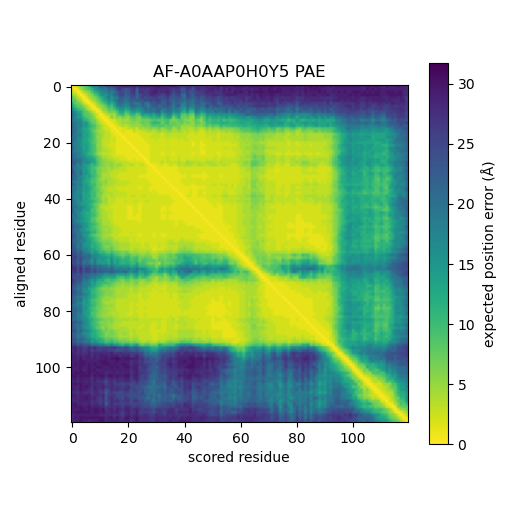OM 816 N N . ASN A 1 102 ? 14.071 -6.588 -20.319 1.00 39.78 102 ASN A N 1
ATOM 817 C CA . ASN A 1 102 ? 14.137 -8.037 -20.134 1.00 39.78 102 ASN A CA 1
ATOM 818 C C . ASN A 1 102 ? 14.661 -8.463 -18.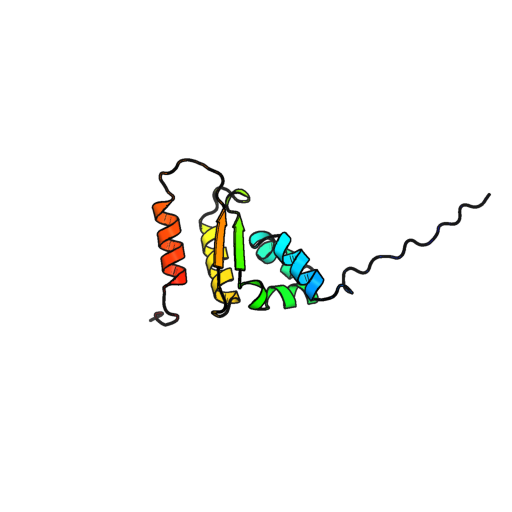748 1.00 39.78 102 ASN A C 1
ATOM 820 O O . ASN A 1 102 ? 14.453 -9.607 -18.348 1.00 39.78 102 ASN A O 1
ATOM 824 N N . VAL A 1 103 ? 15.316 -7.563 -18.001 1.00 42.62 103 VAL A N 1
ATOM 825 C CA . VAL A 1 103 ? 15.878 -7.856 -16.663 1.00 42.62 103 VAL A CA 1
ATOM 826 C C . VAL A 1 103 ? 14.901 -7.485 -15.535 1.00 42.62 103 VAL A C 1
ATOM 828 O O . VAL A 1 103 ? 14.932 -8.100 -14.470 1.00 42.62 103 VAL A O 1
ATOM 831 N N . SER A 1 104 ? 13.998 -6.524 -15.766 1.00 45.22 104 SER A N 1
ATOM 832 C CA . SER A 1 104 ? 13.011 -6.075 -14.765 1.00 45.22 104 SER A CA 1
ATOM 833 C C . SER A 1 104 ? 11.761 -6.969 -14.728 1.00 45.22 104 SER A C 1
ATOM 835 O O . SER A 1 104 ? 11.328 -7.402 -13.659 1.00 45.22 104 SER A O 1
ATOM 837 N N . LEU A 1 105 ? 11.242 -7.376 -15.898 1.00 44.72 105 LEU A N 1
ATOM 838 C CA . LEU A 1 105 ? 10.121 -8.325 -15.979 1.00 44.72 105 LEU A CA 1
ATOM 839 C C . LEU A 1 105 ? 10.484 -9.704 -15.411 1.00 44.72 105 LEU A C 1
ATOM 841 O O . LEU A 1 105 ? 9.659 -10.331 -14.758 1.00 44.72 105 LEU A O 1
ATOM 845 N N . SER A 1 106 ? 11.722 -10.169 -15.591 1.00 49.50 106 SER A N 1
ATOM 846 C CA . SER A 1 106 ? 12.165 -11.463 -15.059 1.00 49.50 106 SER A CA 1
ATOM 847 C C . SER A 1 106 ? 12.335 -11.462 -13.532 1.00 49.50 106 SER A C 1
ATOM 849 O O . SER A 1 106 ? 12.014 -12.467 -12.899 1.00 49.50 106 SER A O 1
ATOM 851 N N . HIS A 1 107 ? 12.734 -10.345 -12.911 1.00 45.00 107 HIS A N 1
ATOM 852 C CA . HIS A 1 107 ? 12.779 -10.223 -11.446 1.00 45.00 107 HIS A CA 1
ATOM 853 C C . HIS A 1 107 ? 11.394 -10.050 -10.812 1.00 45.00 107 HIS A C 1
ATOM 855 O O . HIS A 1 107 ? 11.101 -10.719 -9.822 1.00 45.00 107 HIS A O 1
ATOM 861 N N . ALA A 1 108 ? 10.514 -9.226 -11.392 1.00 45.28 108 ALA A N 1
ATOM 862 C CA . ALA A 1 108 ? 9.140 -9.088 -10.906 1.00 45.28 108 ALA A CA 1
ATOM 863 C C . ALA A 1 108 ? 8.367 -10.414 -11.026 1.00 45.28 108 ALA A C 1
ATOM 865 O O . ALA A 1 108 ? 7.689 -10.822 -10.085 1.00 45.28 108 ALA A O 1
ATOM 866 N N . VAL A 1 109 ? 8.540 -11.146 -12.135 1.00 51.72 109 VAL A N 1
ATOM 867 C CA . VAL A 1 109 ? 7.971 -12.492 -12.306 1.00 51.72 109 VAL A CA 1
ATOM 868 C C . VAL A 1 109 ? 8.572 -13.482 -11.302 1.00 51.72 109 VAL A C 1
ATOM 870 O O . VAL A 1 109 ? 7.818 -14.266 -10.734 1.00 51.72 109 VAL A O 1
ATOM 873 N N . MET A 1 110 ? 9.877 -13.421 -10.999 1.00 50.28 110 MET A N 1
ATOM 874 C CA . MET A 1 110 ? 10.484 -14.259 -9.951 1.00 50.28 110 MET A CA 1
ATOM 875 C C . MET A 1 110 ? 9.927 -13.970 -8.551 1.00 50.28 110 MET A C 1
ATOM 877 O O . MET A 1 110 ? 9.706 -14.908 -7.792 1.00 50.28 110 MET A O 1
ATOM 881 N N . ILE A 1 111 ? 9.649 -12.709 -8.211 1.00 51.00 111 ILE A N 1
ATOM 882 C CA . ILE A 1 111 ? 9.051 -12.344 -6.916 1.00 51.00 111 ILE A CA 1
ATOM 883 C C . ILE A 1 111 ? 7.582 -12.798 -6.835 1.00 51.00 111 ILE A C 1
ATOM 885 O O . ILE A 1 111 ? 7.145 -13.259 -5.784 1.00 51.00 111 ILE A O 1
ATOM 889 N N . ILE A 1 112 ? 6.826 -12.720 -7.936 1.00 51.47 112 ILE A N 1
ATOM 890 C CA . ILE A 1 112 ? 5.414 -13.146 -7.990 1.00 51.47 112 ILE A CA 1
ATOM 891 C C . ILE A 1 112 ? 5.277 -14.684 -8.014 1.00 51.47 112 ILE A C 1
ATOM 893 O O . ILE A 1 112 ? 4.274 -15.210 -7.538 1.00 51.47 112 ILE A O 1
ATOM 897 N N . TRP A 1 113 ? 6.270 -15.416 -8.539 1.00 48.38 113 TRP A N 1
ATOM 898 C CA . TRP A 1 113 ? 6.248 -16.886 -8.657 1.00 48.38 113 TRP A CA 1
ATOM 899 C C . TRP A 1 113 ? 7.097 -17.648 -7.633 1.00 48.38 113 TRP A C 1
ATOM 901 O O . TRP A 1 113 ? 7.071 -18.880 -7.643 1.00 48.38 113 TRP A O 1
ATOM 911 N N . MET A 1 114 ? 7.830 -16.981 -6.738 1.00 40.66 114 MET A N 1
ATOM 912 C CA . MET A 1 114 ? 8.485 -17.673 -5.626 1.00 40.66 114 MET A CA 1
ATOM 913 C C . MET A 1 114 ? 7.424 -18.139 -4.615 1.00 40.66 114 MET A C 1
ATOM 915 O O . MET A 1 114 ? 6.751 -17.304 -4.008 1.00 40.66 114 MET A O 1
ATOM 919 N N . PRO A 1 115 ? 7.254 -19.458 -4.389 1.00 37.25 115 PRO A N 1
ATOM 920 C CA . PRO A 1 115 ? 6.393 -19.942 -3.322 1.00 37.25 115 PRO A CA 1
ATOM 921 C C . PRO A 1 115 ? 6.938 -19.425 -1.991 1.00 37.25 115 PRO A C 1
ATOM 923 O O . PRO A 1 115 ? 8.135 -19.548 -1.720 1.00 37.25 115 PRO A O 1
ATOM 926 N N . ALA A 1 116 ? 6.062 -18.869 -1.157 1.00 45.41 116 ALA A N 1
ATOM 927 C CA . ALA A 1 116 ? 6.371 -18.492 0.217 1.00 45.41 116 ALA A CA 1
ATOM 928 C C . ALA A 1 116 ? 6.826 -19.737 1.005 1.00 45.41 116 ALA A C 1
ATOM 930 O O . ALA A 1 116 ? 6.006 -20.443 1.585 1.00 45.41 116 ALA A O 1
ATOM 931 N N . GLY A 1 117 ? 8.117 -20.075 0.964 1.00 43.09 117 GLY A N 1
ATOM 932 C CA . GLY A 1 117 ? 8.577 -21.325 1.571 1.00 43.09 117 GLY A CA 1
ATOM 933 C C . GLY A 1 117 ? 10.044 -21.719 1.415 1.00 43.09 117 GLY A C 1
ATOM 934 O O . GLY A 1 117 ? 10.398 -22.787 1.901 1.00 43.09 117 GLY A O 1
ATOM 935 N N . LEU A 1 118 ? 10.914 -20.919 0.795 1.00 40.44 118 LEU A N 1
ATOM 936 C CA . LEU A 1 118 ? 12.341 -21.259 0.698 1.00 40.44 118 LEU A CA 1
ATOM 937 C C . LEU A 1 118 ? 13.224 -20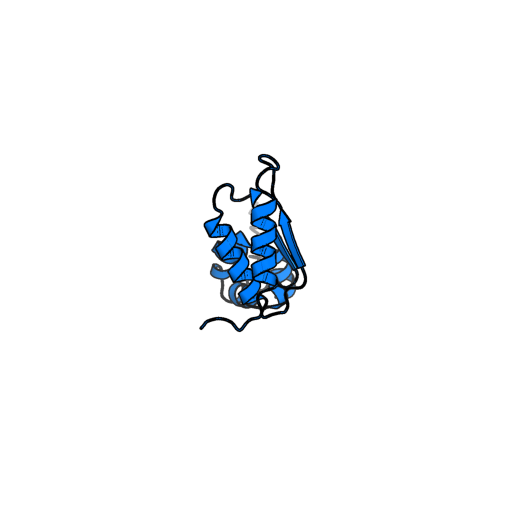.132 1.236 1.00 40.44 118 LEU A C 1
ATOM 939 O O . LEU A 1 118 ? 13.971 -19.498 0.503 1.00 40.44 118 LEU A O 1
ATOM 943 N N . ASN A 1 119 ? 13.138 -19.934 2.551 1.00 37.81 119 ASN A N 1
ATOM 944 C CA . ASN A 1 119 ? 14.242 -19.398 3.339 1.00 37.81 119 ASN A CA 1
ATOM 945 C C . ASN A 1 119 ? 14.779 -20.567 4.171 1.00 37.81 119 ASN A C 1
ATOM 947 O O . ASN A 1 119 ? 14.149 -20.944 5.161 1.00 37.81 119 ASN A O 1
ATOM 951 N N . HIS A 1 120 ? 15.897 -21.154 3.752 1.00 36.66 120 HIS A N 1
ATOM 952 C CA . HIS A 1 120 ? 16.685 -22.053 4.586 1.00 36.66 120 HIS A CA 1
ATOM 953 C C . HIS A 1 120 ? 18.167 -21.717 4.470 1.00 36.66 120 HIS A C 1
ATOM 955 O O . HIS A 1 120 ? 18.574 -21.268 3.375 1.00 36.66 120 HIS A O 1
#

pLDDT: mean 75.06, std 18.99, range [36.66, 95.81]

Sequence (120 aa):
MSLRIVPQPTRNWLDLPSELTANILYRIGVFDILLSAQKVCTAWRKICKDPAMWRVVCLDVASYPHNNILFDEMCKHVVDRSQGQLVDITIVEFGYDLVNLNVSLSHAVMIIWMPAGLNH

Solvent-accessible surface area (backbone atoms only — not comparable to full-atom values): 7512 Å² total; per-residue (Å²): 136,82,83,79,79,71,81,72,80,78,81,62,77,84,75,54,56,69,67,61,50,47,54,52,51,66,71,64,30,57,66,44,38,73,77,44,50,41,73,73,44,73,69,47,29,53,52,73,61,38,31,78,68,34,19,64,42,56,46,62,47,55,85,50,75,92,44,69,69,59,50,54,54,49,53,51,52,43,54,64,45,7,72,83,50,58,76,47,78,45,78,44,75,66,89,77,71,96,82,56,67,74,62,53,56,53,49,54,49,48,65,72,66,54,70,96,79,82,86,127

Organism: NCBI:txid3103831

Radius of gyration: 19.18 Å; Cα contacts (8 Å, |Δi|>4): 93; chains: 1; bounding box: 40×70×37 Å

Nearest PDB structures (foldseek):
  8ubu-assembly1_K  TM=5.943E-01  e=2.780E-02  Homo sapiens
  8dba-assembly1_B  TM=3.684E-01  e=2.139E+00  Cereibacter sphaeroides
  6ki2-assembly1_B  TM=3.910E-01  e=5.355E+00  Synechocystis sp. PCC 6803
  6wge-assembly1_A  TM=4.696E-01  e=5.692E+00  Homo sapiens
  7oz1-assembly1_B  TM=3.901E-01  e=4.738E+00  Homo sapiens